Protein AF-A0A7W8JUH5-F1 (afdb_monomer_lite)

Sequence (102 aa):
MDITNRLLVTIPAAATPEERLNHLRQAIFAALEDGTLTVAELQALREARVALGISALQARTLRAEVYHAALLRAQEDDRLSSEELETLNQILLFFNTLRDER

Structure (mmCIF, N/CA/C/O backbone):
data_AF-A0A7W8JUH5-F1
#
_entry.id   AF-A0A7W8JUH5-F1
#
loop_
_atom_site.group_PDB
_atom_site.id
_atom_site.type_symbol
_atom_site.label_atom_id
_atom_site.label_alt_id
_atom_site.label_comp_id
_atom_site.label_asym_id
_atom_site.label_entity_id
_atom_site.label_seq_id
_atom_site.pdbx_PDB_ins_code
_atom_site.Cartn_x
_atom_site.Cartn_y
_atom_site.Cartn_z
_atom_site.occupancy
_atom_site.B_iso_or_equiv
_atom_site.auth_seq_id
_atom_site.auth_comp_id
_atom_site.auth_asym_id
_atom_site.auth_atom_id
_atom_site.pdbx_PDB_model_num
ATOM 1 N N . MET A 1 1 ? 6.952 -19.433 2.917 1.00 49.72 1 MET A N 1
ATOM 2 C CA . MET A 1 1 ? 5.947 -18.521 3.499 1.00 49.72 1 MET A CA 1
ATOM 3 C C . MET A 1 1 ? 6.400 -17.129 3.148 1.00 49.72 1 MET A C 1
ATOM 5 O O . MET A 1 1 ? 7.527 -16.799 3.494 1.00 49.72 1 MET A O 1
ATOM 9 N N . ASP A 1 2 ? 5.561 -16.405 2.422 1.00 67.44 2 ASP A N 1
ATOM 10 C CA . ASP A 1 2 ? 5.849 -15.061 1.934 1.00 67.44 2 ASP A CA 1
ATOM 11 C C . ASP A 1 2 ? 6.066 -14.064 3.084 1.00 67.44 2 ASP A C 1
ATOM 13 O O . ASP A 1 2 ? 5.380 -14.155 4.112 1.00 67.44 2 ASP A O 1
ATOM 17 N N . ILE A 1 3 ? 7.033 -13.154 2.947 1.00 65.19 3 ILE A N 1
ATOM 18 C CA . ILE A 1 3 ? 7.406 -12.185 3.995 1.00 65.19 3 ILE A CA 1
ATOM 19 C C . ILE A 1 3 ? 6.229 -11.246 4.261 1.00 65.19 3 ILE A C 1
ATOM 21 O O . ILE A 1 3 ? 5.886 -10.999 5.420 1.00 65.19 3 ILE A O 1
ATOM 25 N N . THR A 1 4 ? 5.544 -10.821 3.202 1.00 60.97 4 THR A N 1
ATOM 26 C CA . THR A 1 4 ? 4.343 -9.983 3.255 1.00 60.97 4 THR A CA 1
ATOM 27 C C . THR A 1 4 ? 3.234 -10.656 4.062 1.00 60.97 4 THR A C 1
ATOM 29 O O . THR A 1 4 ? 2.665 -10.062 4.979 1.00 60.97 4 THR A O 1
ATOM 32 N N . ASN A 1 5 ? 2.964 -11.935 3.786 1.00 63.28 5 ASN A N 1
ATOM 33 C CA . ASN A 1 5 ? 1.919 -12.695 4.471 1.00 63.28 5 ASN A CA 1
ATOM 34 C C . ASN A 1 5 ? 2.264 -12.913 5.954 1.00 63.28 5 ASN A C 1
ATOM 36 O O . ASN A 1 5 ? 1.413 -12.789 6.833 1.00 63.28 5 ASN A O 1
ATOM 40 N N . ARG A 1 6 ? 3.542 -13.156 6.265 1.00 65.12 6 ARG A N 1
ATOM 41 C CA . ARG A 1 6 ? 3.997 -13.277 7.653 1.00 65.12 6 ARG A CA 1
ATOM 42 C C . ARG A 1 6 ? 3.804 -11.972 8.427 1.00 65.12 6 ARG A C 1
ATOM 44 O O . ARG A 1 6 ? 3.347 -12.037 9.560 1.00 65.12 6 ARG A O 1
ATOM 51 N N . LEU A 1 7 ? 4.096 -10.820 7.821 1.00 65.25 7 LEU A N 1
ATOM 52 C CA . LEU A 1 7 ? 3.932 -9.502 8.449 1.00 65.25 7 LEU A CA 1
ATOM 53 C C . LEU A 1 7 ? 2.461 -9.143 8.704 1.00 65.25 7 LEU A C 1
ATOM 55 O O . LEU A 1 7 ? 2.153 -8.549 9.739 1.00 65.25 7 LEU A O 1
ATOM 59 N N . LEU A 1 8 ? 1.555 -9.536 7.803 1.00 64.19 8 LEU A N 1
ATOM 60 C CA . LEU A 1 8 ? 0.119 -9.255 7.917 1.00 64.19 8 LEU A CA 1
ATOM 61 C C . LEU A 1 8 ? -0.591 -10.163 8.931 1.00 64.19 8 LEU A C 1
ATOM 63 O O . LEU A 1 8 ? -1.481 -9.704 9.644 1.00 64.19 8 LEU A O 1
ATOM 67 N N . VAL A 1 9 ? -0.176 -11.427 9.050 1.00 64.44 9 VAL A N 1
ATOM 68 C CA . VAL A 1 9 ? -0.785 -12.407 9.971 1.00 64.44 9 VAL A CA 1
ATOM 69 C C . VAL A 1 9 ? -0.341 -12.201 11.427 1.00 64.44 9 VAL A C 1
ATOM 71 O O . VAL A 1 9 ? -1.026 -12.633 12.353 1.00 64.44 9 VAL A O 1
ATOM 74 N N . THR A 1 10 ? 0.781 -11.517 11.670 1.00 64.12 10 THR A N 1
ATOM 75 C CA . THR A 1 10 ? 1.349 -11.360 13.022 1.00 64.12 10 THR A CA 1
ATOM 76 C C . THR A 1 10 ? 0.896 -10.125 13.794 1.00 64.12 10 THR A C 1
ATOM 78 O O . THR A 1 10 ? 1.489 -9.845 14.830 1.00 64.12 10 THR A O 1
ATOM 81 N N . ILE A 1 11 ? -0.122 -9.380 13.353 1.00 61.12 11 ILE A N 1
ATOM 82 C CA . ILE A 1 11 ? -0.574 -8.193 14.096 1.00 61.12 11 ILE A CA 1
ATOM 83 C C . ILE A 1 11 ? -1.263 -8.641 15.399 1.00 61.12 11 ILE A C 1
ATOM 85 O O . ILE A 1 11 ? -2.340 -9.241 15.344 1.00 61.12 11 ILE A O 1
ATOM 89 N N . PRO A 1 12 ? -0.696 -8.356 16.589 1.00 61.59 12 PRO A N 1
ATOM 90 C CA . PRO A 1 12 ? -1.330 -8.726 17.848 1.00 61.59 12 PRO A CA 1
ATOM 91 C C . PRO A 1 12 ? -2.687 -8.029 17.990 1.00 61.59 12 PRO A C 1
ATOM 93 O O . PRO A 1 12 ? -2.806 -6.831 17.735 1.00 6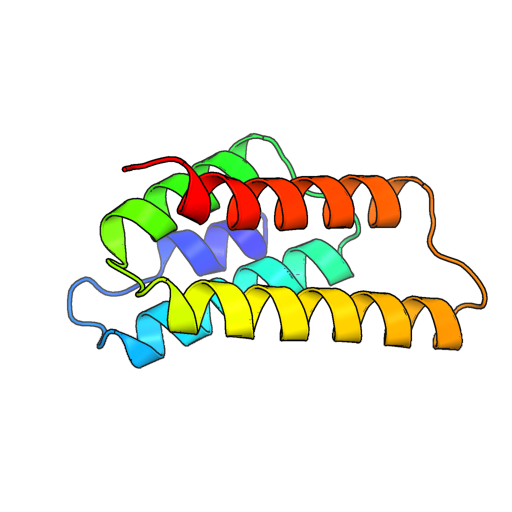1.59 12 PRO A O 1
ATOM 96 N N . ALA A 1 13 ? -3.708 -8.730 18.490 1.00 60.53 13 ALA A N 1
ATOM 97 C CA . ALA A 1 13 ? -5.018 -8.121 18.750 1.00 60.53 13 ALA A CA 1
ATOM 98 C C . ALA A 1 13 ? -4.937 -6.917 19.719 1.00 60.53 13 ALA A C 1
ATOM 100 O O . ALA A 1 13 ? -5.752 -6.000 19.633 1.00 60.53 13 ALA A O 1
ATOM 101 N N . ALA A 1 14 ? -3.923 -6.887 20.591 1.00 64.38 14 ALA A N 1
ATOM 102 C CA . ALA A 1 14 ? -3.643 -5.798 21.529 1.00 64.38 14 ALA A CA 1
ATOM 103 C C . ALA A 1 14 ? -2.809 -4.640 20.941 1.00 64.38 14 ALA A C 1
ATOM 105 O O . ALA A 1 14 ? -2.562 -3.667 21.648 1.00 64.38 14 ALA A O 1
ATOM 106 N N . ALA A 1 15 ? -2.369 -4.728 19.681 1.00 68.44 15 ALA A N 1
ATOM 107 C CA . ALA A 1 15 ? -1.540 -3.696 19.072 1.00 68.44 15 ALA A CA 1
ATOM 108 C C . ALA A 1 15 ? -2.289 -2.365 18.976 1.00 68.44 15 ALA A C 1
ATOM 110 O O . ALA A 1 15 ? -3.456 -2.315 18.563 1.00 68.44 15 ALA A O 1
ATOM 111 N N . THR A 1 16 ? -1.595 -1.291 19.330 1.00 75.38 16 THR A N 1
ATOM 112 C CA . THR A 1 16 ? -2.052 0.087 19.162 1.00 75.38 16 THR A CA 1
ATOM 113 C C . THR A 1 16 ? -2.277 0.397 17.679 1.00 75.38 16 THR A C 1
ATOM 115 O O . THR A 1 16 ? -1.660 -0.242 16.825 1.00 75.38 16 THR A O 1
ATOM 118 N N . PRO A 1 17 ? -3.119 1.390 17.332 1.00 72.50 17 PRO A N 1
ATOM 119 C CA . PRO A 1 17 ? -3.313 1.821 15.944 1.00 72.50 17 PRO A CA 1
ATOM 120 C C . PRO A 1 17 ? -2.013 2.188 15.211 1.00 72.50 17 PRO A C 1
ATOM 122 O O . PRO A 1 17 ? -1.929 2.025 13.998 1.00 72.50 17 PRO A O 1
ATOM 125 N N . GLU A 1 18 ? -0.994 2.656 15.934 1.00 75.69 18 GLU A N 1
ATOM 126 C CA . GLU A 1 18 ? 0.306 3.037 15.377 1.00 75.69 18 GLU A CA 1
ATOM 127 C C . GLU A 1 18 ? 1.184 1.823 15.034 1.00 75.69 18 GLU A C 1
ATOM 129 O O . GLU A 1 18 ? 1.745 1.758 13.942 1.00 75.69 18 GLU A O 1
ATOM 134 N N . GLU A 1 19 ? 1.247 0.812 15.904 1.00 77.31 19 GLU A N 1
ATOM 135 C CA . GLU A 1 19 ? 1.951 -0.453 15.620 1.00 77.31 19 GLU A CA 1
ATOM 136 C C . GLU A 1 19 ? 1.322 -1.172 14.427 1.00 77.31 19 GLU A C 1
ATOM 138 O O . GLU A 1 19 ? 1.991 -1.605 13.493 1.00 77.31 19 GLU A O 1
ATOM 143 N N . ARG A 1 20 ? -0.005 -1.210 14.434 1.00 73.81 20 ARG A N 1
ATOM 144 C CA . ARG A 1 20 ? -0.882 -1.650 13.355 1.00 73.81 20 ARG A CA 1
ATOM 145 C C . ARG A 1 20 ? -0.559 -0.973 12.016 1.00 73.81 20 ARG A C 1
ATOM 147 O O . ARG A 1 20 ? -0.410 -1.647 10.996 1.00 73.81 20 ARG A O 1
ATOM 154 N N . LEU A 1 21 ? -0.394 0.350 12.029 1.00 77.25 21 LEU A N 1
ATOM 155 C CA . LEU A 1 21 ? 0.009 1.139 10.864 1.00 77.25 21 LEU A CA 1
ATOM 156 C C . LEU A 1 21 ? 1.430 0.796 10.397 1.00 77.25 21 LEU A C 1
ATOM 158 O O . LEU A 1 21 ? 1.670 0.671 9.197 1.00 77.25 21 LEU A O 1
ATOM 162 N N . ASN A 1 2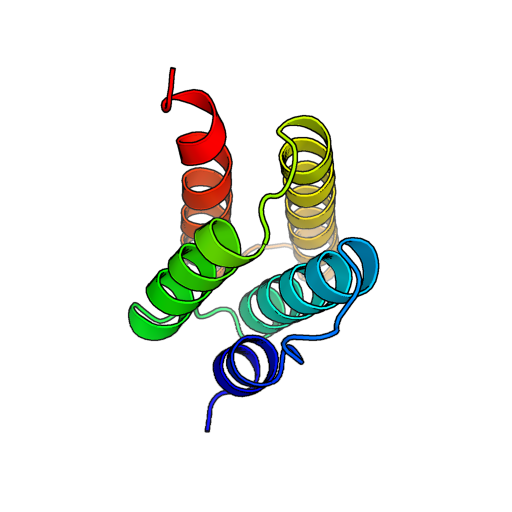2 ? 2.363 0.618 11.334 1.00 81.75 22 ASN A N 1
ATOM 163 C CA . ASN A 1 22 ? 3.744 0.241 11.038 1.00 81.7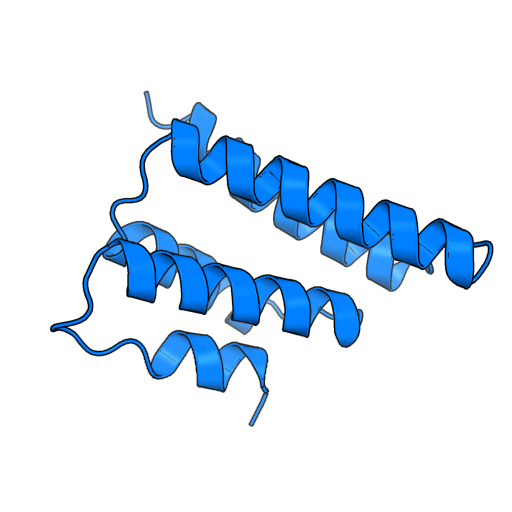5 22 ASN A CA 1
ATOM 164 C C . ASN A 1 22 ? 3.850 -1.154 10.415 1.00 81.75 22 ASN A C 1
ATOM 166 O O . ASN A 1 22 ? 4.621 -1.330 9.475 1.00 81.75 22 ASN A O 1
ATOM 170 N N . HIS A 1 23 ? 3.056 -2.122 10.869 1.00 77.94 23 HIS A N 1
ATOM 171 C CA . HIS A 1 23 ? 2.999 -3.446 10.249 1.00 77.94 23 HIS A CA 1
ATOM 172 C C . HIS A 1 23 ? 2.464 -3.387 8.818 1.00 77.94 23 HIS A C 1
ATOM 174 O O . HIS A 1 23 ? 3.052 -3.985 7.918 1.00 77.94 23 HIS A O 1
ATOM 180 N N . LEU A 1 24 ? 1.394 -2.617 8.588 1.00 78.75 24 LEU A N 1
ATOM 181 C CA . LEU A 1 24 ? 0.859 -2.403 7.243 1.00 78.75 24 LEU A CA 1
ATOM 182 C C . LEU A 1 24 ? 1.903 -1.749 6.331 1.00 78.75 24 LEU A C 1
ATOM 184 O O . LEU A 1 24 ? 2.094 -2.188 5.200 1.00 78.75 24 LEU A O 1
ATOM 188 N N . ARG A 1 25 ? 2.607 -0.731 6.840 1.00 82.62 25 ARG A N 1
ATOM 189 C CA . ARG A 1 25 ? 3.721 -0.083 6.143 1.00 82.62 25 ARG A CA 1
ATOM 190 C C . ARG A 1 25 ? 4.767 -1.124 5.746 1.00 82.62 25 ARG A C 1
ATOM 192 O O . ARG A 1 25 ? 5.039 -1.277 4.563 1.00 82.62 25 ARG A O 1
ATOM 199 N N . GLN A 1 26 ? 5.299 -1.882 6.702 1.00 82.88 26 GLN A N 1
ATOM 200 C CA . GLN A 1 26 ? 6.333 -2.890 6.443 1.00 82.88 26 GLN A CA 1
ATOM 201 C C . GLN A 1 26 ? 5.910 -3.924 5.396 1.00 82.88 26 GLN A C 1
ATOM 203 O O . GLN A 1 26 ? 6.704 -4.238 4.518 1.00 82.88 26 GLN A O 1
ATOM 208 N N . ALA A 1 27 ? 4.667 -4.411 5.446 1.00 80.44 27 ALA A N 1
ATOM 209 C CA . ALA A 1 27 ? 4.160 -5.364 4.461 1.00 80.44 27 ALA A CA 1
ATOM 210 C C . ALA A 1 27 ? 4.140 -4.776 3.041 1.00 80.44 27 ALA A C 1
ATOM 212 O O . ALA A 1 27 ? 4.568 -5.429 2.097 1.00 80.44 27 ALA A O 1
ATOM 213 N N . ILE A 1 28 ? 3.695 -3.527 2.884 1.00 80.44 28 ILE A N 1
ATOM 214 C CA . ILE A 1 28 ? 3.653 -2.870 1.571 1.00 80.44 28 ILE A CA 1
ATOM 215 C C . ILE A 1 28 ? 5.064 -2.634 1.027 1.00 80.44 28 ILE A C 1
ATOM 217 O O . ILE A 1 28 ? 5.311 -2.855 -0.154 1.00 80.44 28 ILE A O 1
ATOM 221 N N . PHE A 1 29 ? 5.992 -2.200 1.880 1.00 81.94 29 PHE A N 1
ATOM 222 C CA . PHE A 1 29 ? 7.383 -2.000 1.477 1.00 81.94 29 PHE A CA 1
ATOM 223 C C . PHE A 1 29 ? 8.070 -3.315 1.098 1.00 81.94 29 PHE A C 1
ATOM 225 O O . PHE A 1 29 ? 8.778 -3.341 0.098 1.00 81.94 29 PHE A O 1
ATOM 232 N N . ALA A 1 30 ? 7.809 -4.402 1.828 1.00 80.38 30 ALA A N 1
ATOM 233 C CA . ALA A 1 30 ? 8.310 -5.728 1.473 1.00 80.38 30 ALA A CA 1
ATOM 234 C C . ALA A 1 30 ? 7.784 -6.184 0.102 1.00 80.38 30 ALA A C 1
ATOM 236 O O . ALA A 1 30 ? 8.554 -6.664 -0.719 1.00 80.38 30 ALA A O 1
ATOM 237 N N . ALA A 1 31 ? 6.499 -5.960 -0.182 1.00 76.81 31 ALA A N 1
ATOM 238 C CA . ALA A 1 31 ? 5.915 -6.335 -1.467 1.00 76.81 31 ALA A CA 1
ATOM 239 C C . ALA A 1 31 ? 6.420 -5.472 -2.64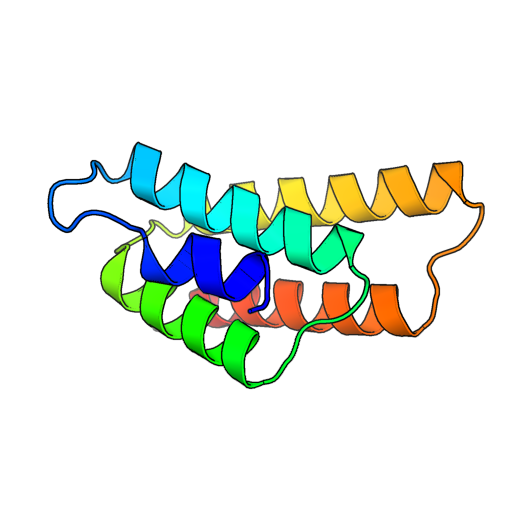3 1.00 76.81 31 ALA A C 1
ATOM 241 O O . ALA A 1 31 ? 6.522 -5.946 -3.770 1.00 76.81 31 ALA A O 1
ATOM 242 N N . LEU A 1 32 ? 6.775 -4.205 -2.393 1.00 74.44 32 LEU A N 1
ATOM 243 C CA . LEU A 1 32 ? 7.476 -3.374 -3.382 1.00 74.44 32 LEU A CA 1
ATOM 244 C C . LEU A 1 32 ? 8.908 -3.853 -3.622 1.00 74.44 32 LEU A C 1
ATOM 246 O O . LEU A 1 32 ? 9.399 -3.749 -4.739 1.00 74.44 32 LEU A O 1
ATOM 250 N N . GLU A 1 33 ? 9.584 -4.339 -2.581 1.00 75.62 33 GLU A N 1
ATOM 251 C CA . GLU A 1 33 ? 10.948 -4.850 -2.687 1.00 75.62 33 GLU A CA 1
ATOM 252 C C . GLU A 1 33 ? 11.016 -6.174 -3.450 1.00 75.62 33 GLU A C 1
ATOM 254 O O . GLU A 1 33 ? 11.937 -6.359 -4.241 1.00 75.62 33 GLU A O 1
ATOM 259 N N . ASP A 1 34 ? 10.026 -7.044 -3.252 1.00 75.12 34 ASP A N 1
ATOM 260 C CA . ASP A 1 34 ? 9.900 -8.326 -3.952 1.00 75.12 34 ASP A CA 1
ATOM 261 C C . ASP A 1 34 ? 9.388 -8.166 -5.397 1.00 75.12 34 ASP A C 1
ATOM 263 O O . ASP A 1 34 ? 9.456 -9.093 -6.197 1.00 75.12 34 ASP A O 1
ATOM 267 N N . GLY A 1 35 ? 8.867 -6.984 -5.757 1.00 67.81 35 GLY A N 1
ATOM 268 C CA . GLY A 1 35 ? 8.358 -6.668 -7.098 1.00 67.81 35 GLY A CA 1
ATOM 269 C C . GLY A 1 35 ? 7.035 -7.356 -7.454 1.00 67.81 35 GLY A C 1
ATOM 270 O O . GLY A 1 35 ? 6.387 -6.977 -8.433 1.00 67.81 35 GLY A O 1
ATOM 271 N N . THR A 1 36 ? 6.586 -8.310 -6.640 1.00 71.38 36 THR A N 1
ATOM 272 C CA . THR A 1 36 ? 5.343 -9.059 -6.815 1.00 71.38 36 THR A CA 1
ATOM 273 C C . THR A 1 36 ? 4.375 -8.860 -5.660 1.00 71.38 36 THR A C 1
ATOM 275 O O . THR A 1 36 ? 4.741 -8.911 -4.491 1.00 71.38 36 THR A O 1
ATOM 278 N N . LEU A 1 37 ? 3.096 -8.692 -6.004 1.00 71.50 37 LEU A N 1
ATOM 279 C CA . LEU A 1 37 ? 1.991 -8.710 -5.052 1.00 71.50 37 LEU A CA 1
ATOM 280 C C . LEU A 1 37 ? 0.977 -9.766 -5.479 1.00 71.50 37 LEU A C 1
ATOM 282 O O . LEU A 1 37 ? 0.280 -9.640 -6.487 1.00 71.50 37 LEU A O 1
ATOM 286 N N . THR A 1 38 ? 0.902 -10.850 -4.719 1.00 74.81 38 THR A N 1
ATOM 287 C CA . THR A 1 38 ? -0.040 -11.931 -4.991 1.00 74.81 38 THR A CA 1
ATOM 288 C C . THR A 1 38 ? -1.463 -11.527 -4.608 1.00 74.81 38 THR A C 1
ATOM 290 O O . THR A 1 38 ? -1.707 -10.671 -3.753 1.00 74.81 38 THR A O 1
ATOM 293 N N . VAL A 1 39 ? -2.450 -12.208 -5.197 1.00 71.19 39 VAL A N 1
ATOM 294 C CA . VAL A 1 39 ? -3.871 -12.014 -4.855 1.00 71.19 39 VAL A CA 1
ATOM 295 C C . VAL A 1 39 ? -4.127 -12.244 -3.359 1.00 71.19 39 VAL A C 1
ATOM 297 O O . VAL A 1 39 ? -4.915 -11.520 -2.753 1.00 71.19 39 VAL A O 1
ATOM 300 N N . ALA A 1 40 ? -3.437 -13.216 -2.754 1.00 69.88 40 ALA A N 1
ATOM 301 C CA . ALA A 1 40 ? -3.554 -13.512 -1.329 1.00 69.88 40 ALA A CA 1
ATOM 302 C C . ALA A 1 40 ? -3.034 -12.360 -0.454 1.00 69.88 40 ALA A C 1
ATOM 304 O O . ALA A 1 40 ? -3.664 -12.021 0.543 1.00 69.88 40 ALA A O 1
ATOM 305 N N . GLU A 1 41 ? -1.934 -11.716 -0.842 1.00 72.12 41 GLU A N 1
ATOM 306 C CA . GLU A 1 41 ? -1.372 -10.567 -0.120 1.00 72.12 41 GLU A CA 1
ATOM 307 C C . GLU A 1 41 ? -2.223 -9.315 -0.291 1.00 72.12 41 GLU A C 1
ATOM 309 O O . GLU A 1 41 ? -2.479 -8.608 0.681 1.00 72.12 41 GLU A O 1
ATOM 314 N N . LEU A 1 42 ? -2.756 -9.083 -1.492 1.00 72.94 42 LEU A N 1
ATOM 315 C CA . LEU A 1 42 ? -3.762 -8.049 -1.742 1.00 72.94 42 LEU A CA 1
ATOM 316 C C . LEU A 1 42 ? -4.988 -8.230 -0.843 1.00 72.94 42 LEU A C 1
ATOM 318 O O . LEU A 1 42 ? -5.523 -7.262 -0.296 1.00 72.94 42 LEU A O 1
ATOM 322 N N . GLN A 1 43 ? -5.452 -9.469 -0.698 1.00 70.38 43 GLN A N 1
ATOM 323 C CA . GLN A 1 43 ? -6.599 -9.789 0.138 1.00 70.38 43 GLN A CA 1
ATOM 324 C C . GLN A 1 43 ? -6.270 -9.629 1.626 1.00 70.38 43 GLN A C 1
ATOM 326 O O . GLN A 1 43 ? -7.037 -8.988 2.342 1.00 70.38 43 GLN A O 1
ATOM 331 N N . ALA A 1 44 ? -5.094 -10.073 2.066 1.00 72.06 44 ALA A N 1
ATOM 332 C CA . ALA A 1 44 ? -4.611 -9.860 3.427 1.00 72.06 44 ALA A CA 1
ATOM 333 C C . ALA A 1 44 ? -4.435 -8.364 3.758 1.00 72.06 44 ALA A C 1
ATOM 335 O O . ALA A 1 44 ? -4.788 -7.934 4.853 1.00 72.06 44 ALA A O 1
ATOM 336 N N . LEU A 1 45 ? -3.983 -7.534 2.809 1.00 73.62 45 LEU A N 1
ATOM 337 C CA . LEU A 1 45 ? -3.923 -6.074 2.965 1.00 73.62 45 LEU A CA 1
ATOM 338 C C . LEU A 1 45 ? -5.319 -5.457 3.127 1.00 73.62 45 LEU A C 1
ATOM 340 O O . LEU A 1 45 ? -5.505 -4.548 3.938 1.00 73.62 45 LEU A O 1
ATOM 344 N N . ARG A 1 46 ? -6.321 -5.952 2.388 1.00 72.44 46 ARG A N 1
ATOM 345 C CA . ARG A 1 46 ? -7.730 -5.535 2.533 1.00 72.44 46 ARG A CA 1
ATOM 346 C C . ARG A 1 46 ? -8.328 -5.957 3.868 1.00 72.44 46 ARG A C 1
ATOM 348 O O . ARG A 1 46 ? -9.028 -5.162 4.488 1.00 72.44 46 ARG A O 1
ATOM 355 N N . GLU A 1 47 ? -8.046 -7.162 4.335 1.00 71.12 47 GLU A N 1
ATOM 356 C CA . GLU A 1 47 ? -8.517 -7.637 5.638 1.00 71.12 47 GLU A CA 1
ATOM 357 C C . GLU A 1 47 ? -7.851 -6.868 6.781 1.00 71.12 47 GLU A C 1
ATOM 359 O O . GLU A 1 47 ? -8.540 -6.374 7.678 1.00 71.12 47 GLU A O 1
ATOM 364 N N . ALA A 1 48 ? -6.535 -6.651 6.689 1.00 69.69 48 ALA A N 1
ATOM 365 C CA . ALA A 1 48 ? -5.803 -5.789 7.603 1.00 69.69 48 ALA A CA 1
ATOM 366 C C . ALA A 1 48 ? -6.427 -4.386 7.620 1.00 69.69 48 ALA A C 1
ATOM 368 O O . ALA A 1 48 ? -6.764 -3.891 8.686 1.00 69.69 48 ALA A O 1
ATOM 369 N N . ARG A 1 49 ? -6.706 -3.766 6.466 1.00 70.44 49 ARG A N 1
ATOM 370 C CA . ARG A 1 49 ? -7.385 -2.455 6.375 1.00 70.44 49 ARG A CA 1
ATOM 371 C C . ARG A 1 49 ? -8.668 -2.394 7.209 1.00 70.44 49 ARG A C 1
ATOM 373 O O . ARG A 1 49 ? -8.842 -1.454 7.984 1.00 70.44 49 ARG A O 1
ATOM 380 N N . VAL A 1 50 ? -9.554 -3.377 7.045 1.00 67.06 50 VAL A N 1
ATOM 381 C CA . VAL A 1 50 ? -10.838 -3.448 7.764 1.00 67.06 50 VAL A CA 1
ATOM 382 C C . VAL A 1 50 ? -10.609 -3.604 9.268 1.00 67.06 50 VAL A C 1
ATOM 384 O O . VAL A 1 50 ? -11.275 -2.946 10.063 1.00 67.06 50 VAL A O 1
ATOM 387 N N . ALA A 1 51 ? -9.625 -4.410 9.665 1.00 65.38 51 ALA A N 1
ATOM 388 C CA . ALA A 1 51 ? -9.277 -4.624 11.067 1.00 65.38 51 ALA A CA 1
ATOM 389 C C . ALA A 1 51 ? -8.539 -3.434 11.717 1.00 65.38 51 ALA A C 1
ATOM 391 O O . ALA A 1 51 ? -8.550 -3.288 12.942 1.00 65.38 51 ALA A O 1
ATOM 392 N N . LEU A 1 52 ? -7.865 -2.599 10.920 1.00 68.62 52 LEU A N 1
ATOM 393 C CA . LEU A 1 52 ? -6.982 -1.526 11.384 1.00 68.62 52 LEU A CA 1
ATOM 394 C C . LEU A 1 52 ? -7.722 -0.210 11.667 1.00 68.62 52 LEU A C 1
ATOM 396 O O . LEU A 1 52 ? -7.227 0.583 12.463 1.00 68.62 52 LEU A O 1
ATOM 400 N N . GLY A 1 53 ? -8.883 0.034 11.047 1.00 67.12 53 GLY A N 1
ATOM 401 C CA . GLY A 1 53 ? -9.664 1.260 11.277 1.00 67.12 53 GLY A CA 1
ATOM 402 C C . GLY A 1 53 ? -8.887 2.548 10.965 1.00 67.12 53 GLY A C 1
ATOM 403 O O . GLY A 1 53 ? -9.071 3.567 11.628 1.00 67.12 53 GLY A O 1
ATOM 404 N N . ILE A 1 54 ? -7.972 2.487 9.995 1.00 71.31 54 ILE A N 1
ATOM 405 C CA . ILE A 1 54 ? -7.105 3.606 9.619 1.00 71.31 54 ILE A CA 1
ATOM 406 C C . ILE A 1 54 ? -7.912 4.801 9.112 1.00 71.31 54 ILE A C 1
ATOM 408 O O . ILE A 1 54 ? -8.818 4.671 8.291 1.00 71.31 54 ILE A O 1
ATOM 412 N N . SER A 1 55 ? -7.542 5.993 9.578 1.00 72.69 55 SER A N 1
ATOM 413 C CA . SER A 1 55 ?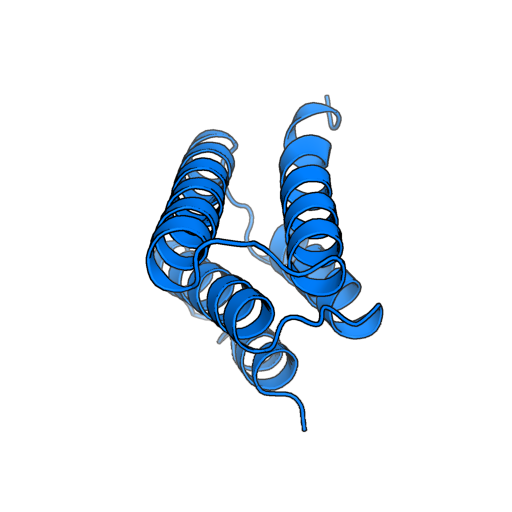 -8.162 7.235 9.124 1.00 72.69 55 SER A CA 1
ATOM 414 C C . SER A 1 55 ? -7.805 7.546 7.667 1.00 72.69 55 SER A C 1
ATOM 416 O O . SER A 1 55 ? -6.726 7.205 7.173 1.00 72.69 55 SER A O 1
ATOM 418 N N . ALA A 1 56 ? -8.675 8.298 6.989 1.00 72.12 56 ALA A N 1
ATOM 419 C CA . ALA A 1 56 ? -8.424 8.765 5.625 1.00 72.12 56 ALA A CA 1
ATOM 420 C C . ALA A 1 56 ? -7.129 9.596 5.496 1.00 72.12 56 ALA A C 1
ATOM 422 O O . ALA A 1 56 ? -6.506 9.610 4.435 1.00 72.12 56 ALA A O 1
ATOM 423 N N . LEU A 1 57 ? -6.709 10.286 6.564 1.00 78.19 57 LEU A N 1
ATOM 424 C CA . LEU A 1 57 ? -5.446 11.024 6.592 1.00 78.19 57 LEU A CA 1
ATOM 425 C C . LEU A 1 57 ? -4.247 10.069 6.596 1.00 78.19 57 LEU A C 1
ATOM 427 O O . LEU A 1 57 ? -3.368 10.207 5.752 1.00 78.19 57 LEU A O 1
ATOM 431 N N . GLN A 1 58 ? -4.244 9.072 7.485 1.00 76.88 58 GLN A N 1
ATOM 432 C CA . GLN A 1 58 ? -3.175 8.068 7.569 1.00 76.88 58 GLN A CA 1
ATOM 433 C C . GLN A 1 58 ? -3.019 7.299 6.255 1.00 76.88 58 GLN A C 1
ATOM 435 O O . GLN A 1 58 ? -1.905 7.106 5.778 1.00 76.88 58 GLN A O 1
ATOM 440 N N . ALA A 1 59 ? -4.137 6.938 5.630 1.00 76.31 59 ALA A N 1
ATOM 441 C CA . ALA A 1 59 ? -4.165 6.318 4.313 1.00 76.31 59 ALA A CA 1
ATOM 442 C C . ALA A 1 59 ? -3.501 7.172 3.220 1.00 76.31 59 ALA A C 1
ATOM 444 O O . ALA A 1 59 ? -2.732 6.663 2.406 1.00 76.31 59 ALA A O 1
ATOM 445 N N . ARG A 1 60 ? -3.786 8.481 3.197 1.00 79.50 60 ARG A N 1
ATOM 446 C CA . ARG A 1 60 ? -3.171 9.413 2.239 1.00 79.50 60 ARG A CA 1
ATOM 447 C C . ARG A 1 60 ? -1.673 9.560 2.472 1.00 79.50 60 ARG A C 1
ATOM 449 O O . ARG A 1 60 ? -0.929 9.576 1.495 1.00 79.50 60 ARG A O 1
ATOM 456 N N . THR A 1 61 ? -1.244 9.644 3.730 1.00 83.94 61 THR A N 1
ATOM 457 C CA . THR A 1 61 ? 0.179 9.717 4.087 1.00 83.94 61 THR A CA 1
ATOM 458 C C . THR A 1 61 ? 0.918 8.463 3.624 1.00 83.94 61 THR A C 1
ATOM 460 O O . THR A 1 61 ? 1.889 8.578 2.885 1.00 83.94 61 THR A O 1
ATOM 463 N N . LEU A 1 62 ? 0.407 7.271 3.950 1.00 82.12 62 LEU A N 1
ATOM 464 C CA . LEU A 1 62 ? 0.986 5.994 3.511 1.00 82.12 62 LEU A CA 1
ATOM 465 C C . LEU A 1 62 ? 1.085 5.885 1.991 1.00 82.12 62 LEU A C 1
ATOM 467 O O . LEU A 1 62 ? 2.110 5.468 1.462 1.00 82.12 62 LEU A O 1
ATOM 471 N N . ARG A 1 63 ? 0.042 6.307 1.272 1.00 83.69 63 ARG A N 1
ATOM 472 C CA . ARG A 1 63 ? 0.067 6.341 -0.192 1.00 83.69 63 ARG A CA 1
ATOM 473 C C . ARG A 1 63 ? 1.195 7.229 -0.726 1.00 83.69 63 ARG A C 1
ATOM 475 O O . ARG A 1 63 ? 1.851 6.852 -1.693 1.00 83.69 63 ARG A O 1
ATOM 482 N N . ALA A 1 64 ? 1.389 8.410 -0.140 1.00 84.50 64 ALA A N 1
ATOM 483 C CA . ALA A 1 64 ? 2.450 9.325 -0.549 1.00 84.50 64 ALA A CA 1
ATOM 484 C C . ALA A 1 64 ? 3.843 8.743 -0.257 1.00 84.50 64 ALA A C 1
ATOM 486 O O . ALA A 1 64 ? 4.712 8.818 -1.121 1.00 84.50 64 ALA A O 1
ATOM 487 N N . GLU A 1 65 ? 4.028 8.114 0.910 1.00 86.62 65 GLU A N 1
ATOM 488 C CA . GLU A 1 65 ? 5.268 7.416 1.285 1.00 86.62 65 GLU A CA 1
ATOM 489 C C . GLU A 1 65 ? 5.610 6.303 0.284 1.00 86.62 65 GLU A C 1
ATOM 491 O O . GLU A 1 65 ? 6.722 6.259 -0.237 1.00 86.62 65 GLU A O 1
ATOM 496 N N . VAL A 1 66 ? 4.636 5.449 -0.039 1.00 83.62 66 VAL A N 1
ATOM 497 C CA . VAL A 1 66 ? 4.789 4.341 -0.994 1.00 83.62 66 VAL A CA 1
ATOM 498 C C . VAL A 1 66 ? 5.164 4.840 -2.386 1.00 83.62 66 VAL A C 1
ATOM 500 O O . VAL A 1 66 ? 6.100 4.334 -3.000 1.00 83.62 66 VAL A O 1
ATOM 503 N N . TYR A 1 67 ? 4.456 5.855 -2.881 1.00 83.94 67 TYR A N 1
ATOM 504 C CA . TYR A 1 67 ? 4.740 6.424 -4.195 1.00 83.94 67 TYR A CA 1
ATOM 505 C C . TYR A 1 67 ? 6.140 7.046 -4.256 1.00 83.94 67 TYR A C 1
ATOM 507 O O . TYR A 1 67 ? 6.855 6.873 -5.240 1.00 83.94 67 TYR A O 1
ATOM 515 N N . HIS A 1 68 ? 6.550 7.743 -3.194 1.00 85.06 68 HIS A N 1
ATOM 516 C CA . HIS A 1 68 ? 7.881 8.332 -3.114 1.00 85.06 68 HIS A CA 1
ATOM 517 C C . HIS A 1 68 ? 8.983 7.267 -3.073 1.00 85.06 68 HIS A C 1
ATOM 519 O O . HIS A 1 68 ? 9.983 7.405 -3.771 1.00 85.06 68 HIS A O 1
ATOM 525 N N . ALA A 1 69 ? 8.783 6.184 -2.322 1.00 81.56 69 ALA A N 1
ATOM 526 C CA . ALA A 1 69 ? 9.727 5.074 -2.265 1.00 81.56 69 ALA A CA 1
ATOM 527 C C . ALA A 1 69 ? 9.886 4.365 -3.616 1.00 81.56 69 ALA A C 1
ATOM 529 O O . ALA A 1 69 ? 11.007 4.092 -4.037 1.00 81.56 69 ALA A O 1
ATOM 530 N N . ALA A 1 70 ? 8.779 4.127 -4.324 1.00 77.06 70 ALA A N 1
ATOM 531 C CA . ALA A 1 70 ? 8.823 3.553 -5.665 1.00 77.06 70 ALA A CA 1
ATOM 532 C C . ALA A 1 70 ? 9.548 4.476 -6.661 1.00 77.06 70 ALA A C 1
ATOM 534 O O . ALA A 1 70 ? 10.327 4.002 -7.481 1.00 77.06 70 ALA A O 1
ATOM 535 N N . LEU A 1 71 ? 9.350 5.797 -6.560 1.00 81.06 71 LEU A N 1
ATOM 536 C CA . LEU A 1 71 ? 10.082 6.774 -7.372 1.00 81.06 71 LEU A CA 1
ATOM 537 C C . LEU A 1 71 ? 11.584 6.799 -7.072 1.00 81.06 71 LEU A C 1
ATOM 539 O O . LEU A 1 71 ? 12.370 6.918 -8.005 1.00 81.06 71 LEU A O 1
ATOM 543 N N . LEU A 1 72 ? 11.985 6.707 -5.802 1.00 82.12 72 LEU A N 1
ATOM 544 C CA . LEU A 1 72 ? 13.400 6.663 -5.427 1.00 82.12 72 LEU A CA 1
ATOM 545 C C . LEU A 1 72 ? 14.086 5.418 -5.998 1.00 82.12 72 LEU A C 1
ATOM 547 O O . LEU A 1 72 ? 15.131 5.545 -6.623 1.00 82.12 72 LEU A O 1
ATOM 551 N N . ARG A 1 73 ? 13.454 4.243 -5.893 1.00 72.56 73 ARG A N 1
ATOM 552 C CA . ARG A 1 73 ? 13.974 3.010 -6.515 1.00 72.56 73 ARG A CA 1
ATOM 553 C C . ARG A 1 73 ? 14.070 3.130 -8.034 1.00 72.56 73 ARG A C 1
ATOM 555 O O . ARG A 1 73 ? 15.089 2.782 -8.615 1.00 72.56 73 ARG A O 1
ATOM 562 N N . ALA A 1 74 ? 13.056 3.720 -8.669 1.0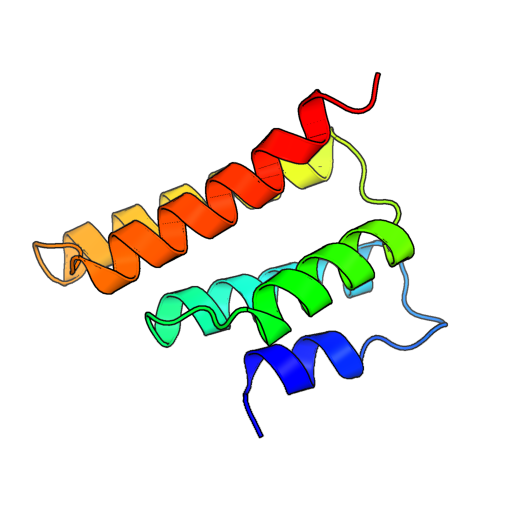0 75.81 74 ALA A N 1
ATOM 563 C CA . ALA A 1 74 ? 13.080 3.999 -10.103 1.00 75.81 74 ALA A CA 1
ATOM 564 C C . ALA A 1 74 ? 14.261 4.891 -10.524 1.00 75.81 74 ALA A C 1
ATOM 566 O O . ALA A 1 74 ? 14.762 4.754 -11.636 1.00 75.81 74 ALA A O 1
ATOM 567 N N . GLN A 1 75 ? 14.671 5.826 -9.659 1.00 77.06 75 GLN A N 1
ATOM 568 C CA . GLN A 1 75 ? 15.830 6.693 -9.885 1.00 77.06 75 GLN A CA 1
ATOM 569 C C . GLN A 1 75 ? 17.161 5.969 -9.657 1.00 77.06 75 GLN A C 1
ATOM 571 O O . GLN A 1 75 ? 18.138 6.311 -10.316 1.00 77.06 75 GLN A O 1
ATOM 576 N N . GLU A 1 76 ? 17.212 5.001 -8.742 1.00 76.19 76 GLU A N 1
ATOM 577 C CA . GLU A 1 76 ? 18.415 4.208 -8.458 1.00 76.19 76 GLU A CA 1
ATOM 578 C C . GLU A 1 76 ? 18.693 3.163 -9.550 1.00 76.19 76 GLU A C 1
ATOM 580 O O . GLU A 1 76 ? 19.839 3.025 -9.977 1.00 76.19 76 GLU A O 1
ATOM 585 N N . ASP A 1 77 ? 17.653 2.497 -10.061 1.00 70.19 77 ASP A N 1
ATOM 586 C CA . ASP A 1 77 ? 17.764 1.441 -11.082 1.00 70.19 77 ASP A CA 1
ATOM 587 C C . ASP A 1 77 ? 17.536 1.939 -12.527 1.00 70.19 77 ASP A C 1
ATOM 589 O O . ASP A 1 77 ? 17.523 1.147 -13.475 1.00 70.19 77 ASP A O 1
ATOM 593 N N . ASP A 1 78 ? 17.363 3.255 -12.707 1.00 66.88 78 ASP A N 1
ATOM 594 C CA . ASP A 1 78 ? 17.122 3.974 -13.977 1.00 66.88 78 ASP A CA 1
ATOM 595 C C . ASP A 1 78 ? 15.862 3.512 -14.754 1.00 66.88 78 ASP A C 1
ATOM 597 O O . ASP A 1 78 ? 15.648 3.858 -15.921 1.00 66.88 78 ASP A O 1
ATOM 601 N N . ARG A 1 79 ? 15.008 2.698 -14.115 1.00 72.06 79 ARG A N 1
ATOM 602 C CA . ARG A 1 79 ? 13.718 2.203 -14.623 1.00 72.06 79 ARG A CA 1
ATOM 603 C C . ARG A 1 79 ? 12.916 1.507 -13.521 1.00 72.06 79 ARG A C 1
ATOM 605 O O . ARG A 1 79 ? 13.486 0.872 -12.646 1.00 72.06 79 ARG A O 1
ATOM 612 N N . LEU A 1 80 ? 11.588 1.546 -13.640 1.00 69.12 80 LEU A N 1
ATOM 613 C CA . LEU A 1 80 ? 10.705 0.560 -13.006 1.00 69.12 80 LEU A CA 1
ATOM 614 C C . LEU A 1 80 ? 10.450 -0.561 -14.006 1.00 69.12 80 LEU A C 1
ATOM 616 O O . LEU A 1 80 ? 10.087 -0.296 -15.159 1.00 69.12 80 LEU A O 1
ATOM 620 N N . SER A 1 81 ? 10.616 -1.805 -13.578 1.00 76.25 81 SER A N 1
ATOM 621 C CA . SER A 1 81 ? 10.136 -2.949 -14.346 1.00 76.25 81 SER A CA 1
ATOM 622 C C . SER A 1 81 ? 8.609 -2.900 -14.489 1.00 76.25 81 SER A C 1
ATOM 624 O O . SER A 1 81 ? 7.902 -2.235 -13.727 1.00 76.25 81 SER A O 1
ATOM 626 N N . SER A 1 82 ? 8.071 -3.608 -15.485 1.00 79.44 82 SER A N 1
ATOM 627 C CA . SER A 1 82 ? 6.617 -3.710 -15.664 1.00 79.44 82 SER A CA 1
ATOM 628 C C . SER A 1 82 ? 5.928 -4.328 -14.443 1.00 79.44 82 SER A C 1
ATOM 630 O O . SER A 1 82 ? 4.819 -3.922 -14.112 1.00 79.44 82 SER A O 1
ATOM 632 N N . GLU A 1 83 ? 6.601 -5.251 -13.755 1.00 77.75 83 GLU A N 1
ATOM 633 C CA . GLU A 1 83 ? 6.114 -5.926 -12.546 1.00 77.75 83 GLU A CA 1
ATOM 634 C C . GLU A 1 83 ? 6.025 -4.955 -11.360 1.00 77.75 83 GLU A C 1
ATOM 636 O O . GLU A 1 83 ? 4.980 -4.853 -10.722 1.00 77.75 83 GLU A O 1
ATOM 641 N N . GLU A 1 84 ? 7.054 -4.136 -11.131 1.00 72.75 84 GLU A N 1
ATOM 642 C CA . GLU A 1 84 ? 7.033 -3.110 -10.079 1.00 72.75 84 GLU A CA 1
ATOM 643 C C . GLU A 1 84 ? 5.986 -2.020 -10.350 1.00 72.75 84 GLU A C 1
ATOM 645 O O . GLU A 1 84 ? 5.339 -1.527 -9.425 1.00 72.75 84 GLU A O 1
ATOM 650 N N . LEU A 1 85 ? 5.779 -1.654 -11.621 1.00 80.69 85 LEU A N 1
ATOM 651 C CA . LEU A 1 85 ? 4.737 -0.709 -12.038 1.00 80.69 85 LEU A CA 1
ATOM 652 C C . LEU A 1 85 ? 3.325 -1.262 -11.805 1.00 80.69 85 LEU A C 1
ATOM 654 O O . LEU A 1 85 ? 2.448 -0.536 -11.328 1.00 80.69 85 LEU A O 1
ATOM 658 N N . GLU A 1 86 ? 3.102 -2.533 -12.137 1.00 82.44 86 GLU A N 1
ATOM 659 C CA . GLU A 1 86 ? 1.853 -3.255 -11.879 1.00 82.44 86 GLU A CA 1
ATOM 660 C C . GLU A 1 86 ? 1.578 -3.305 -10.369 1.00 82.44 86 GLU A C 1
ATOM 662 O O . GLU A 1 86 ? 0.511 -2.886 -9.912 1.00 82.44 86 GLU A O 1
ATOM 667 N N . THR A 1 87 ? 2.576 -3.715 -9.586 1.00 79.38 87 THR A N 1
ATOM 668 C CA . THR A 1 87 ? 2.528 -3.788 -8.123 1.00 79.38 87 THR A CA 1
ATOM 669 C C . THR A 1 87 ? 2.231 -2.421 -7.501 1.00 79.38 87 THR A C 1
ATOM 671 O O . THR A 1 87 ? 1.308 -2.287 -6.689 1.00 79.38 87 THR A O 1
ATOM 674 N N . LEU A 1 88 ? 2.921 -1.363 -7.938 1.00 82.00 88 LEU A N 1
ATOM 675 C CA . LEU A 1 88 ? 2.653 0.007 -7.502 1.00 82.00 88 LEU A CA 1
ATOM 676 C C . LEU A 1 88 ? 1.215 0.425 -7.829 1.00 82.00 88 LEU A C 1
ATOM 678 O O . LEU A 1 88 ? 0.518 0.957 -6.963 1.00 82.00 88 LEU A O 1
ATOM 682 N N . ASN A 1 89 ? 0.735 0.162 -9.046 1.00 84.00 89 ASN A N 1
ATOM 683 C CA . ASN A 1 89 ? -0.637 0.481 -9.439 1.00 84.00 89 ASN A CA 1
ATOM 684 C C . ASN A 1 89 ? -1.671 -0.245 -8.572 1.00 84.00 89 ASN A C 1
ATOM 686 O O . ASN A 1 89 ? -2.641 0.378 -8.133 1.00 84.00 89 ASN A O 1
ATOM 690 N N . GLN A 1 90 ? -1.461 -1.526 -8.271 1.00 80.69 90 GLN A N 1
ATOM 691 C CA . GLN A 1 90 ? -2.345 -2.298 -7.397 1.00 80.69 90 GLN A CA 1
ATOM 692 C C . GLN A 1 90 ? -2.401 -1.712 -5.979 1.00 80.69 90 GLN A C 1
ATOM 694 O O . GLN A 1 90 ? -3.492 -1.549 -5.422 1.00 80.69 90 GLN A O 1
ATOM 699 N N . ILE A 1 91 ? -1.257 -1.307 -5.418 1.00 81.31 91 ILE A N 1
ATOM 700 C CA . ILE A 1 91 ? -1.189 -0.652 -4.104 1.00 81.31 91 ILE A CA 1
ATOM 701 C C . ILE A 1 91 ? -1.879 0.722 -4.130 1.00 81.31 91 ILE A C 1
ATOM 703 O O . ILE A 1 91 ? -2.642 1.069 -3.224 1.00 81.31 91 ILE A O 1
ATOM 707 N N . LEU A 1 92 ? -1.668 1.521 -5.177 1.00 82.69 92 LEU A N 1
ATOM 708 C CA . LEU A 1 92 ? -2.313 2.829 -5.316 1.00 82.69 92 LEU A CA 1
ATOM 709 C C . LEU A 1 92 ? -3.836 2.705 -5.455 1.00 82.69 92 LEU A C 1
ATOM 711 O O . LEU A 1 92 ? -4.571 3.498 -4.860 1.00 82.69 92 LEU A O 1
ATOM 715 N N . LEU A 1 93 ? -4.320 1.711 -6.204 1.00 79.81 93 LEU A N 1
ATOM 716 C CA . LEU A 1 93 ? -5.744 1.388 -6.306 1.00 79.81 93 LEU A CA 1
ATOM 717 C C . LEU A 1 93 ? -6.314 0.952 -4.955 1.00 79.81 93 LEU A C 1
ATOM 719 O O . LEU A 1 93 ? -7.378 1.436 -4.565 1.00 79.81 93 LEU A O 1
ATOM 723 N N . PHE A 1 94 ? -5.585 0.123 -4.203 1.00 76.38 94 PHE A N 1
ATOM 724 C CA . PHE A 1 94 ? -5.940 -0.233 -2.830 1.00 76.38 94 PHE A CA 1
ATOM 725 C C . PHE A 1 94 ? -6.149 1.019 -1.960 1.00 76.38 94 PHE A C 1
ATOM 727 O O . PHE A 1 94 ? -7.201 1.155 -1.335 1.00 76.38 94 PHE A O 1
ATOM 734 N N . PHE A 1 95 ? -5.241 1.997 -2.000 1.00 74.06 95 PHE A N 1
ATOM 735 C CA . PHE A 1 95 ? -5.425 3.251 -1.261 1.00 74.06 95 PHE A CA 1
ATOM 736 C C . PHE A 1 95 ? -6.531 4.156 -1.822 1.00 74.06 95 PHE A C 1
ATOM 738 O O . PHE A 1 95 ? -7.127 4.923 -1.072 1.00 74.06 95 PHE A O 1
ATOM 745 N N . ASN A 1 96 ? -6.830 4.102 -3.121 1.00 71.06 96 ASN A N 1
ATOM 746 C CA . ASN A 1 96 ? -7.910 4.896 -3.717 1.00 71.06 96 ASN A CA 1
ATOM 747 C C . ASN A 1 96 ? -9.302 4.390 -3.332 1.00 71.06 96 ASN A C 1
ATOM 749 O O . ASN A 1 96 ? -10.196 5.213 -3.147 1.00 71.06 96 ASN A O 1
ATOM 753 N N . THR A 1 97 ? -9.479 3.080 -3.125 1.00 66.00 97 THR A N 1
ATOM 754 C CA . THR A 1 97 ? -10.757 2.536 -2.621 1.00 66.00 97 THR A CA 1
ATOM 755 C C . THR A 1 97 ? -11.153 3.087 -1.245 1.00 66.00 97 THR A C 1
ATOM 757 O O . THR A 1 97 ? -12.325 3.056 -0.893 1.00 66.00 97 THR A O 1
ATOM 760 N N . LEU A 1 98 ? -10.219 3.695 -0.500 1.00 56.25 98 LEU A N 1
ATOM 761 C CA . LEU A 1 98 ? -10.488 4.410 0.758 1.00 56.25 98 LEU A CA 1
ATOM 762 C C . LEU A 1 98 ? -11.262 5.727 0.566 1.00 56.25 98 LEU A C 1
ATOM 764 O O . LEU A 1 98 ? -11.614 6.377 1.549 1.00 56.25 98 LEU A O 1
ATOM 768 N N . ARG A 1 99 ? -11.480 6.170 -0.679 1.00 49.12 99 ARG A N 1
ATOM 769 C CA . ARG A 1 99 ? -12.182 7.421 -0.998 1.00 49.12 99 ARG A CA 1
ATOM 770 C C . ARG A 1 99 ? -13.664 7.221 -1.338 1.00 49.12 99 ARG A C 1
ATOM 772 O O . ARG A 1 99 ? -14.414 8.184 -1.191 1.00 49.12 99 ARG A O 1
ATOM 779 N N . ASP A 1 100 ? -14.060 6.020 -1.763 1.00 46.56 100 ASP A N 1
ATOM 780 C CA . ASP A 1 100 ? -15.395 5.744 -2.325 1.00 46.56 100 ASP A CA 1
ATOM 781 C C . ASP A 1 100 ? -16.384 5.078 -1.355 1.00 46.56 100 ASP A C 1
ATOM 783 O O . ASP A 1 100 ? -17.567 4.983 -1.668 1.00 46.56 100 ASP A O 1
ATOM 787 N N . GLU A 1 101 ? -15.959 4.687 -0.152 1.00 46.09 101 GLU A N 1
ATOM 788 C CA . GLU A 1 101 ? -16.886 4.288 0.918 1.00 46.09 101 GLU A CA 1
ATOM 789 C C . GLU A 1 101 ? -17.433 5.555 1.609 1.00 46.09 101 GLU A C 1
ATOM 791 O O . GLU A 1 101 ? -16.994 5.945 2.692 1.00 46.09 101 GLU A O 1
ATOM 796 N N . ARG A 1 102 ? -18.335 6.257 0.913 1.00 38.81 102 ARG A N 1
ATOM 797 C CA . ARG A 1 102 ? -19.161 7.358 1.430 1.00 38.81 102 ARG A CA 1
ATOM 798 C C . ARG A 1 102 ? -20.598 6.916 1.646 1.00 38.81 102 ARG A C 1
ATOM 800 O O . ARG A 1 102 ? -21.133 6.227 0.753 1.00 38.81 102 ARG A O 1
#

pLDDT: mean 72.86, std 9.02, range [38.81, 86.62]

Radius of gyration: 13.32 Å; chains: 1; bounding box: 38×30×37 Å

Secondary structure (DSSP, 8-state):
--HHHHHHHT--TT--HHHHHHHHHHHHHHHHHHS---HHHHHHHHHHHHHHT--HHHHHHHHHHHHHHHHHHHHHSSS--HHHHHHHHHHHHHHHGGGT--

Foldseek 3Di:
DQPLVVLLVPDDLPDDLVVLLVSLLVSLVSCLVVLADDPVSLVSSVVSCVSSVDDLVSLVVSLVVSVVVLVVVCVVVVHDDPSSVVSNVSSNVSSVVVVPPD

InterPro domains:
  IPR029024 TerB-like [G3DSA:1.10.3680.10] (2-76)
  IPR029024 TerB-like [SSF158682] (13-69)

Organism: NCBI:txid662880